Protein AF-A0A1A8UDX9-F1 (afdb_monomer)

Foldseek 3Di:
DLVCLVVVVADPVHEAEAEADDPPGDDCPPDPPPDDPVSVCRRCPNYHYDDDDPADPDQAQDPVRHGSVRVVVD

Solvent-accessible surface area (backbone atoms only — not comparable to full-atom values): 4880 Å² total; per-residue (Å²): 86,57,65,36,41,78,67,67,61,44,52,101,89,50,86,52,76,42,81,53,61,70,92,67,61,80,72,79,58,101,64,76,64,101,51,54,71,65,49,36,50,59,34,49,55,88,48,45,73,49,69,86,72,96,63,71,91,59,91,52,60,49,96,85,68,42,28,52,65,62,60,71,77,108

Secondary structure (DSSP, 8-state):
-HHHHHTT--STT---EEE--SSS-----SS--S--HHHHHHHHTT-EEE---SS-S-----TTS--HHHHHT-

Mean predicted aligned error: 7.9 Å

Organism: Nothobranchius furzeri (NCBI:txid105023)

Nearest PDB structures (foldseek):
  4mrm-assembly1_B  TM=8.047E-01  e=6.596E-03  Homo sapiens

Sequence (74 aa):
LCCAYRLNLFGPRYQWIFAAGGTAGWRLGWQPSHCSAHNLLMAADGSFRLQARDFSTRNTPGVSGRTPHDFQES

pLDDT: mean 82.87, std 14.51, range [46.53, 95.81]

Radius of gyration: 18.49 Å; Cα contacts (8 Å, |Δi|>4): 70; chains: 1; bounding box: 40×25×48 Å

Structure (mmCIF, N/CA/C/O backbone):
data_AF-A0A1A8UDX9-F1
#
_entry.id   AF-A0A1A8UDX9-F1
#
loop_
_atom_site.group_PDB
_atom_site.id
_atom_site.type_symbol
_atom_site.label_atom_id
_atom_site.label_alt_id
_atom_site.label_comp_id
_atom_site.label_asym_id
_atom_site.label_entity_id
_atom_site.label_seq_id
_atom_site.pdbx_PDB_ins_code
_atom_site.Cartn_x
_atom_site.Cartn_y
_atom_site.Cartn_z
_atom_site.occupancy
_atom_site.B_iso_or_equiv
_atom_site.auth_seq_id
_atom_site.auth_comp_id
_atom_site.auth_asym_id
_atom_site.auth_atom_id
_atom_site.pdbx_PDB_model_num
ATOM 1 N N . LEU A 1 1 ? -3.747 8.045 14.087 1.00 84.50 1 LEU A N 1
ATOM 2 C CA . LEU A 1 1 ? -3.951 6.783 14.842 1.00 84.50 1 LEU A CA 1
ATOM 3 C C . LEU A 1 1 ? -4.190 6.989 16.339 1.00 84.50 1 LEU A C 1
ATOM 5 O O . LEU A 1 1 ? -5.111 6.375 16.848 1.00 84.50 1 LEU A O 1
ATOM 9 N N . CYS A 1 2 ? -3.476 7.882 17.041 1.00 87.56 2 CYS A N 1
ATOM 10 C CA . CYS A 1 2 ? -3.744 8.137 18.471 1.00 87.56 2 CYS A CA 1
ATOM 11 C C . CYS A 1 2 ? -5.217 8.488 18.780 1.00 87.56 2 CYS A C 1
ATOM 13 O O . CYS A 1 2 ? -5.818 7.903 19.677 1.00 87.56 2 CYS A O 1
ATOM 15 N N . CYS A 1 3 ? -5.839 9.385 18.006 1.00 89.12 3 CYS A N 1
ATOM 16 C CA . CYS A 1 3 ? -7.260 9.708 18.187 1.00 89.12 3 CYS A CA 1
ATOM 17 C C . CYS A 1 3 ? -8.179 8.516 17.883 1.00 89.12 3 CYS A C 1
ATOM 19 O O . CYS A 1 3 ? -9.150 8.311 18.595 1.00 89.12 3 CYS A O 1
ATOM 21 N N . ALA A 1 4 ? -7.849 7.702 16.875 1.00 91.31 4 ALA A N 1
ATOM 22 C CA . ALA A 1 4 ? -8.610 6.494 16.556 1.00 91.31 4 ALA A CA 1
ATOM 23 C C . ALA A 1 4 ? -8.588 5.490 17.720 1.00 91.31 4 ALA A C 1
ATOM 25 O O . ALA A 1 4 ? -9.631 4.943 18.062 1.00 91.31 4 ALA A O 1
ATOM 26 N N . TYR A 1 5 ? -7.438 5.326 18.386 1.00 91.50 5 TYR A N 1
ATOM 27 C CA . TYR A 1 5 ? -7.341 4.542 19.619 1.00 91.50 5 TYR A CA 1
ATOM 28 C C . TYR A 1 5 ? -8.251 5.106 20.721 1.00 91.50 5 TYR A C 1
ATOM 30 O O . TYR A 1 5 ? -9.060 4.380 21.287 1.00 91.50 5 TYR A O 1
ATOM 38 N N . ARG A 1 6 ? -8.181 6.420 20.988 1.00 92.44 6 ARG A N 1
ATOM 39 C CA . ARG A 1 6 ? -9.005 7.081 22.024 1.00 92.44 6 ARG A CA 1
ATOM 40 C C . ARG A 1 6 ? -10.512 6.992 21.763 1.00 92.44 6 ARG A C 1
ATOM 42 O O . ARG A 1 6 ? -11.287 7.039 22.709 1.00 92.44 6 ARG A O 1
ATOM 49 N N . LEU A 1 7 ? -10.911 6.875 20.500 1.00 94.62 7 LEU A N 1
ATOM 50 C CA . LEU A 1 7 ? -12.304 6.752 20.070 1.00 94.62 7 LEU A CA 1
ATOM 51 C C . LEU A 1 7 ? -12.745 5.288 19.864 1.00 94.62 7 LEU A C 1
ATOM 53 O O . LEU A 1 7 ? -13.857 5.065 19.397 1.00 94.62 7 LEU A O 1
ATOM 57 N N . ASN A 1 8 ? -11.903 4.296 20.193 1.00 94.25 8 ASN A N 1
ATOM 58 C CA . ASN A 1 8 ? -12.164 2.866 19.960 1.00 94.25 8 ASN A CA 1
ATOM 59 C C . ASN A 1 8 ? -12.530 2.527 18.498 1.00 94.25 8 ASN A C 1
ATOM 61 O O . ASN A 1 8 ? -13.371 1.671 18.223 1.00 94.25 8 ASN A O 1
ATOM 65 N N . LEU A 1 9 ? -11.874 3.197 17.546 1.00 94.62 9 LEU A N 1
ATOM 66 C CA . LEU A 1 9 ? -12.042 2.993 16.103 1.00 94.62 9 LEU A CA 1
ATOM 67 C C . LEU A 1 9 ? -10.979 2.023 15.554 1.00 94.62 9 LEU A C 1
ATOM 69 O O . LEU A 1 9 ? -10.231 2.354 14.637 1.00 94.62 9 LEU A O 1
ATOM 73 N N . PHE A 1 10 ? -10.839 0.847 16.165 1.00 93.31 10 PHE A N 1
ATOM 74 C CA . PHE A 1 10 ? -9.878 -0.186 15.760 1.00 93.31 10 PHE A CA 1
ATOM 75 C C . PHE A 1 10 ? -10.397 -1.595 16.092 1.00 93.31 10 PHE A C 1
ATOM 77 O O . PHE A 1 10 ? -11.416 -1.744 16.768 1.00 93.31 10 PHE A O 1
ATOM 84 N N . GLY A 1 11 ? -9.718 -2.632 15.595 1.00 92.31 11 GLY A N 1
ATOM 85 C CA . GLY A 1 11 ? -10.129 -4.031 15.748 1.00 92.31 11 GLY A CA 1
ATOM 86 C C . GLY A 1 11 ? -10.973 -4.550 14.573 1.00 92.31 11 GLY A C 1
ATOM 87 O O . GLY A 1 11 ? -11.058 -3.895 13.535 1.00 92.31 11 GLY A O 1
ATOM 88 N N . PRO A 1 12 ? -11.642 -5.709 14.713 1.00 93.88 12 PRO A N 1
ATOM 89 C CA . PRO A 1 12 ? -12.169 -6.493 13.585 1.00 93.88 12 PRO A CA 1
ATOM 90 C C . PRO A 1 12 ? -13.313 -5.828 12.802 1.00 93.88 12 PRO A C 1
ATOM 92 O O . PRO A 1 12 ? -13.753 -6.353 11.785 1.00 93.88 12 PRO A O 1
ATOM 95 N N . ARG A 1 13 ? -13.826 -4.689 13.280 1.00 95.81 13 ARG A N 1
ATOM 96 C CA . ARG A 1 13 ? -14.919 -3.933 12.650 1.00 95.81 13 ARG A CA 1
ATOM 97 C C . ARG A 1 13 ? -14.435 -2.741 11.819 1.00 95.81 13 ARG A C 1
ATOM 99 O O . ARG A 1 13 ? -15.265 -2.093 11.189 1.00 95.81 13 ARG A O 1
ATOM 106 N N . TYR A 1 14 ? -13.135 -2.438 11.829 1.00 94.94 14 TYR A N 1
ATOM 107 C CA . TYR A 1 14 ? -12.564 -1.264 11.169 1.00 94.94 14 TYR A CA 1
ATOM 108 C C . TYR A 1 14 ? -11.402 -1.665 10.263 1.00 94.94 14 TYR A C 1
ATOM 110 O O . TYR A 1 14 ? -10.488 -2.356 10.700 1.00 94.94 14 TYR A O 1
ATOM 118 N N . GLN A 1 15 ? -11.414 -1.182 9.017 1.00 94.50 15 GLN A N 1
ATOM 119 C CA . GLN A 1 15 ? -10.319 -1.388 8.073 1.00 94.50 15 GLN A CA 1
ATOM 120 C C . GLN A 1 15 ? -9.617 -0.067 7.775 1.00 94.50 15 GLN A C 1
ATOM 122 O O . GLN A 1 15 ? -10.212 0.865 7.234 1.00 94.50 15 GLN A O 1
ATOM 127 N N . TRP A 1 16 ? -8.323 -0.012 8.078 1.00 91.25 16 TRP A N 1
ATOM 128 C CA . TRP A 1 16 ? -7.467 1.113 7.724 1.00 91.25 16 TRP A CA 1
ATOM 129 C C . TRP A 1 16 ? -6.733 0.825 6.415 1.00 91.25 16 TRP A C 1
ATOM 131 O O . TRP A 1 16 ? -6.177 -0.261 6.233 1.00 91.25 16 TRP A O 1
ATOM 141 N N . ILE A 1 17 ? -6.719 1.806 5.514 1.00 90.06 17 ILE A N 1
ATOM 142 C CA . ILE A 1 17 ? -5.929 1.792 4.282 1.00 90.06 17 ILE A CA 1
ATOM 143 C C . ILE A 1 17 ? -5.121 3.087 4.258 1.00 90.06 17 ILE A C 1
ATOM 145 O O . ILE A 1 17 ? -5.683 4.180 4.213 1.00 90.06 17 ILE A O 1
ATOM 149 N N . PHE A 1 18 ? -3.799 2.968 4.314 1.00 84.56 18 PHE A N 1
ATOM 150 C CA . PHE A 1 18 ? -2.882 4.100 4.296 1.00 84.56 18 PHE A CA 1
ATOM 151 C C . PHE A 1 18 ? -2.206 4.211 2.933 1.00 84.56 18 PHE A C 1
ATOM 153 O O . PHE A 1 18 ? -1.631 3.240 2.439 1.00 84.56 18 PHE A O 1
ATOM 160 N N . ALA A 1 19 ? -2.206 5.410 2.352 1.00 80.50 19 ALA A N 1
ATOM 161 C CA . ALA A 1 19 ? -1.295 5.729 1.263 1.00 80.50 19 ALA A CA 1
ATOM 162 C C . ALA A 1 19 ? 0.134 5.782 1.826 1.00 80.50 19 ALA A C 1
ATOM 164 O O . ALA A 1 19 ? 0.418 6.551 2.751 1.00 80.50 19 ALA A O 1
ATOM 165 N N . ALA A 1 20 ? 1.037 4.949 1.313 1.00 68.69 20 ALA A N 1
ATOM 166 C CA . ALA A 1 20 ? 2.448 5.097 1.624 1.00 68.69 20 ALA A CA 1
ATOM 167 C C . ALA A 1 20 ? 3.000 6.293 0.852 1.00 68.69 20 ALA A C 1
ATOM 169 O O . ALA A 1 20 ? 2.987 6.307 -0.376 1.00 68.69 20 ALA A O 1
ATOM 170 N N . GLY A 1 21 ? 3.509 7.284 1.576 1.00 56.38 21 GLY A N 1
ATOM 171 C CA . GLY A 1 21 ? 4.420 8.262 1.001 1.00 56.38 21 GLY A CA 1
ATOM 172 C C . GLY A 1 21 ? 5.841 7.733 1.133 1.00 56.38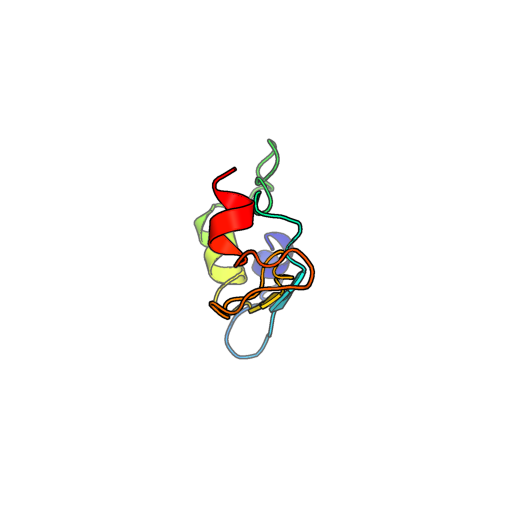 21 GLY A C 1
ATOM 173 O O . GLY A 1 21 ? 6.335 7.686 2.253 1.00 56.38 21 GLY A O 1
ATOM 174 N N . GLY A 1 22 ? 6.459 7.332 0.019 1.00 53.25 22 GLY A N 1
ATOM 175 C CA . GLY A 1 22 ? 7.892 7.031 -0.094 1.00 53.25 22 GLY A CA 1
ATOM 176 C C . GLY A 1 22 ? 8.476 5.970 0.855 1.00 53.25 22 GLY A C 1
ATOM 177 O O . GLY A 1 22 ? 7.834 5.444 1.764 1.00 53.25 22 GLY A O 1
ATOM 178 N N . THR A 1 23 ? 9.750 5.649 0.634 1.00 48.41 23 THR A N 1
ATOM 179 C CA . THR A 1 23 ? 10.541 4.684 1.424 1.00 48.41 23 THR A CA 1
ATOM 180 C C . THR A 1 23 ? 10.766 5.125 2.874 1.00 48.41 23 THR A C 1
ATOM 182 O O . THR A 1 23 ? 10.984 4.297 3.758 1.00 48.41 23 THR A O 1
ATOM 185 N N . ALA A 1 24 ? 10.638 6.421 3.156 1.00 52.22 24 ALA A N 1
ATOM 186 C CA . ALA A 1 24 ? 10.644 6.974 4.501 1.00 52.22 24 ALA A CA 1
ATOM 187 C C . ALA A 1 24 ? 9.226 6.927 5.085 1.00 52.22 24 ALA A C 1
ATOM 189 O O . ALA A 1 24 ? 8.533 7.942 5.161 1.00 52.22 24 ALA A O 1
ATOM 190 N N . GLY A 1 25 ? 8.797 5.727 5.492 1.00 55.28 25 GLY A N 1
ATOM 191 C CA . GLY A 1 25 ? 7.565 5.541 6.254 1.00 55.28 25 GLY A CA 1
ATOM 192 C C . GLY A 1 25 ? 7.443 6.615 7.335 1.00 55.28 25 GLY A C 1
ATOM 193 O O . GLY A 1 25 ? 8.432 6.925 7.993 1.00 55.28 25 GLY A O 1
ATOM 194 N N . TRP A 1 26 ? 6.250 7.208 7.444 1.00 54.38 26 TRP A N 1
ATOM 195 C CA . TRP A 1 26 ? 5.921 8.350 8.297 1.00 54.38 26 TRP A CA 1
ATOM 196 C C . TRP A 1 26 ? 6.796 8.379 9.554 1.00 54.38 26 TRP A C 1
ATOM 198 O O . TRP A 1 26 ? 6.573 7.610 10.492 1.00 54.38 26 TRP A O 1
ATOM 208 N N . ARG A 1 27 ? 7.817 9.248 9.569 1.00 54.16 27 ARG A N 1
ATOM 209 C CA . ARG A 1 27 ? 8.542 9.549 10.802 1.00 54.16 27 ARG A CA 1
ATOM 210 C C . ARG A 1 27 ? 7.500 10.137 11.736 1.00 54.16 27 ARG A C 1
ATOM 212 O O . ARG A 1 27 ? 6.964 11.204 11.449 1.00 54.16 27 ARG A O 1
ATOM 219 N N . LEU A 1 28 ? 7.172 9.410 12.804 1.00 53.50 28 LEU A N 1
ATOM 220 C CA . LEU A 1 28 ? 6.386 9.939 13.911 1.00 53.50 28 LEU A CA 1
ATOM 221 C C . LEU A 1 28 ? 7.087 11.230 14.341 1.00 53.50 28 LEU A C 1
ATOM 223 O O . LEU A 1 28 ? 8.189 11.187 14.885 1.00 53.50 28 LEU A O 1
ATOM 227 N N . GLY A 1 29 ? 6.508 12.366 13.947 1.00 47.47 29 GLY A N 1
ATOM 228 C CA . GLY A 1 29 ? 7.078 13.684 14.164 1.00 47.47 29 GLY A CA 1
ATOM 229 C C . GLY A 1 29 ? 7.379 13.910 15.640 1.00 47.47 29 GLY A C 1
ATOM 230 O O . GLY A 1 29 ? 6.796 13.279 16.520 1.00 47.47 29 GLY A O 1
ATOM 231 N N . TRP A 1 30 ? 8.302 14.832 15.886 1.00 46.53 30 TRP A N 1
ATOM 232 C CA . TRP A 1 30 ? 9.021 15.087 17.138 1.00 46.53 30 TRP A CA 1
ATOM 233 C C . TRP A 1 30 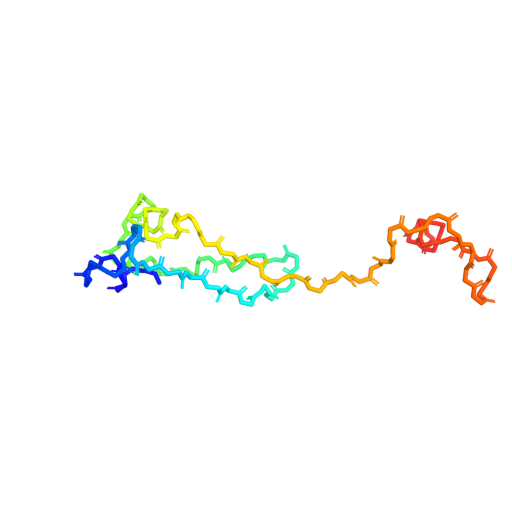? 8.171 15.583 18.326 1.00 46.53 30 TRP A C 1
ATOM 235 O O . TRP A 1 30 ? 8.699 16.069 19.321 1.00 46.53 30 TRP A O 1
ATOM 245 N N . GLN A 1 31 ? 6.853 15.432 18.254 1.00 54.84 31 GLN A N 1
ATOM 246 C CA . GLN A 1 31 ? 5.950 15.569 19.385 1.00 54.84 31 GLN A CA 1
ATOM 247 C C . GLN A 1 31 ? 5.075 14.318 19.425 1.00 54.84 31 GLN A C 1
ATOM 249 O O . GLN A 1 31 ? 4.150 14.200 18.614 1.00 54.84 31 GLN A O 1
ATOM 254 N N . PRO A 1 32 ? 5.341 13.360 20.332 1.00 58.84 32 PRO A N 1
ATOM 255 C CA . PRO A 1 32 ? 4.426 12.254 20.510 1.00 58.84 32 PRO A CA 1
ATOM 256 C C . PRO A 1 32 ? 3.095 12.862 20.948 1.00 58.84 32 PRO A C 1
ATOM 258 O O . PRO A 1 32 ? 2.969 13.390 22.053 1.00 58.84 32 PRO A O 1
ATOM 261 N N . SER A 1 33 ? 2.078 12.790 20.081 1.00 62.94 33 SER A N 1
ATOM 262 C CA . SER A 1 33 ? 0.685 12.811 20.535 1.00 62.94 33 SER A CA 1
ATOM 263 C C . SER A 1 33 ? 0.637 11.953 21.796 1.00 62.94 33 SER A C 1
ATOM 265 O O . SER A 1 33 ? 1.199 10.868 21.711 1.00 62.94 33 SER A O 1
ATOM 267 N N . HIS A 1 34 ? 0.069 12.423 22.916 1.00 72.44 34 HIS A N 1
ATOM 268 C CA . HIS A 1 34 ? 0.016 11.751 24.233 1.00 72.44 34 HIS A CA 1
ATOM 269 C C . HIS A 1 34 ? -0.559 10.309 24.181 1.00 72.44 34 HIS A C 1
ATOM 271 O O . HIS A 1 34 ? -1.631 10.010 24.710 1.00 72.44 34 HIS A O 1
ATOM 277 N N . CYS A 1 35 ? 0.130 9.419 23.492 1.00 76.56 35 CYS A N 1
ATOM 278 C CA . CYS A 1 35 ? -0.197 8.066 23.108 1.00 76.56 35 CYS A CA 1
ATOM 279 C C . CYS A 1 35 ? 1.127 7.326 23.071 1.00 76.56 35 CYS A C 1
ATOM 281 O O . CYS A 1 35 ? 2.079 7.746 22.413 1.00 76.56 35 CYS A O 1
ATOM 283 N N . SER A 1 36 ? 1.166 6.209 23.780 1.00 86.00 36 SER A N 1
ATOM 284 C CA . SER A 1 36 ? 2.293 5.297 23.726 1.00 86.00 36 SER A CA 1
ATOM 285 C C . SER A 1 36 ? 2.419 4.687 22.327 1.00 86.00 36 SER A C 1
ATOM 287 O O . SER A 1 36 ? 1.441 4.585 21.578 1.00 86.00 36 SER A O 1
ATOM 289 N N . ALA A 1 37 ? 3.622 4.212 21.996 1.00 84.38 37 ALA A N 1
ATOM 290 C CA . ALA A 1 37 ? 3.842 3.402 20.801 1.00 84.38 37 ALA A CA 1
ATOM 291 C C . ALA A 1 37 ? 2.898 2.184 20.766 1.00 84.38 37 ALA A C 1
ATOM 293 O O . ALA A 1 37 ? 2.361 1.854 19.715 1.00 84.38 37 ALA A O 1
ATOM 294 N N . HIS A 1 38 ? 2.617 1.583 21.926 1.00 87.81 38 HIS A N 1
ATOM 295 C CA . HIS A 1 38 ? 1.677 0.470 22.057 1.00 87.81 38 HIS A CA 1
ATOM 296 C C . HIS A 1 38 ? 0.262 0.822 21.564 1.00 87.81 38 HIS A C 1
ATOM 298 O O . HIS A 1 38 ? -0.290 0.100 20.739 1.00 87.81 38 HIS A O 1
ATOM 304 N N . ASN A 1 39 ? -0.298 1.964 21.980 1.00 90.00 39 ASN A N 1
ATOM 305 C CA . ASN A 1 39 ? -1.634 2.399 21.545 1.00 90.00 39 ASN A CA 1
ATOM 306 C C . ASN A 1 39 ? -1.690 2.647 20.030 1.00 90.00 39 ASN A C 1
ATOM 308 O O . ASN A 1 39 ? -2.701 2.380 19.380 1.00 90.00 39 ASN A O 1
ATOM 312 N N . LEU A 1 40 ? -0.600 3.173 19.461 1.00 87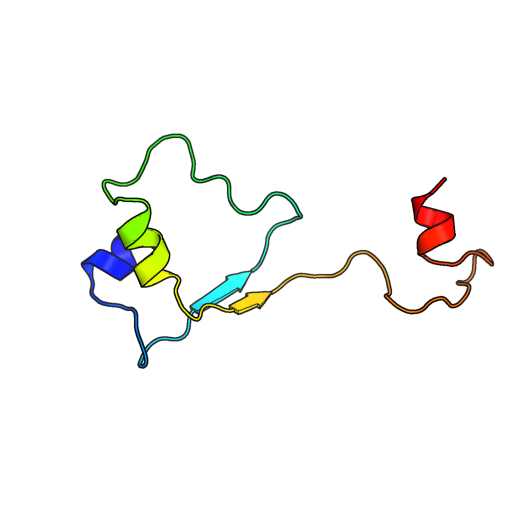.44 40 LEU A N 1
ATOM 313 C CA . LEU A 1 40 ? -0.492 3.384 18.020 1.00 87.44 40 LEU A CA 1
ATOM 314 C C . LEU A 1 40 ? -0.459 2.058 17.256 1.00 87.44 40 LEU A C 1
ATOM 316 O O . LEU A 1 40 ? -1.154 1.949 16.250 1.00 87.44 40 LEU A O 1
ATOM 320 N N . LEU A 1 41 ? 0.307 1.072 17.736 1.00 88.06 41 LEU A N 1
ATOM 321 C CA . LEU A 1 41 ? 0.381 -0.260 17.128 1.00 88.06 41 LEU A CA 1
ATOM 322 C C . LEU A 1 41 ? -0.967 -0.982 17.205 1.00 88.06 41 LEU A C 1
ATOM 324 O O . LEU A 1 41 ? -1.433 -1.477 16.187 1.00 88.06 41 LEU A O 1
ATOM 328 N N . MET A 1 42 ? -1.636 -0.946 18.361 1.00 91.00 42 MET A N 1
ATOM 329 C CA . MET A 1 42 ? -2.978 -1.519 18.540 1.00 91.00 42 MET A CA 1
ATOM 330 C C . MET A 1 42 ? -3.998 -0.931 17.558 1.00 91.00 42 MET A C 1
ATOM 332 O O . MET A 1 42 ? -4.774 -1.660 16.951 1.00 91.00 42 MET A O 1
ATOM 336 N N . ALA A 1 43 ? -3.993 0.392 17.368 1.00 91.88 43 ALA A N 1
ATOM 337 C CA . ALA A 1 43 ? -4.916 1.036 16.435 1.00 91.88 43 ALA A CA 1
ATOM 338 C C . ALA A 1 43 ? -4.550 0.832 14.955 1.00 91.88 43 ALA A C 1
ATOM 340 O O . ALA A 1 43 ? -5.410 0.998 14.092 1.00 91.88 43 ALA A O 1
ATOM 341 N N . ALA A 1 44 ? -3.285 0.529 14.655 1.00 89.94 44 ALA A N 1
ATOM 342 C CA . ALA A 1 44 ? -2.792 0.271 13.303 1.00 89.94 44 ALA A CA 1
ATOM 343 C C . ALA A 1 44 ? -2.877 -1.203 12.889 1.00 89.94 44 ALA A C 1
ATOM 345 O O . ALA A 1 44 ? -2.608 -1.511 11.723 1.00 89.94 44 ALA A O 1
ATOM 34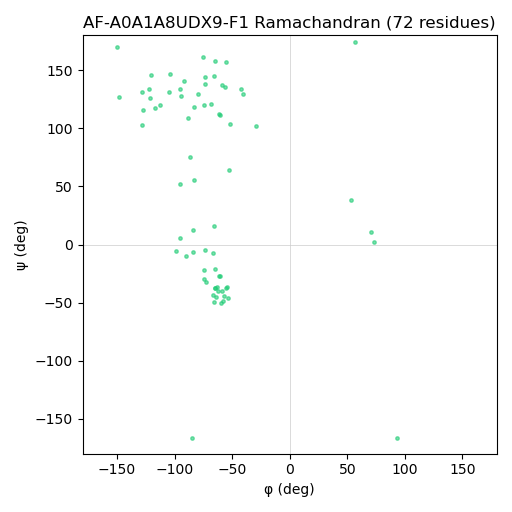6 N N . ASP A 1 45 ? -3.176 -2.099 13.829 1.00 90.38 45 ASP A N 1
ATOM 347 C CA . ASP A 1 45 ? -3.185 -3.533 13.584 1.00 90.38 45 ASP A CA 1
ATOM 348 C C . ASP A 1 45 ? -4.176 -3.901 12.469 1.00 90.38 45 ASP A C 1
ATOM 350 O O . ASP A 1 45 ? -5.266 -3.332 12.363 1.00 90.38 45 ASP A O 1
ATOM 354 N N . GLY A 1 46 ? -3.752 -4.796 11.576 1.00 89.62 46 GLY A N 1
ATOM 355 C CA . GLY A 1 46 ? -4.526 -5.186 10.391 1.00 89.62 46 GLY A CA 1
ATOM 356 C C . GLY A 1 46 ? -4.653 -4.121 9.287 1.00 89.62 46 GLY A C 1
ATOM 357 O O . GLY A 1 46 ? -5.441 -4.296 8.355 1.00 89.62 46 GLY A O 1
ATOM 358 N N . SER A 1 47 ? -3.909 -3.011 9.348 1.00 90.25 47 SER A N 1
ATOM 359 C CA . SER A 1 47 ? -3.962 -1.976 8.305 1.00 90.25 47 SER A CA 1
ATOM 360 C C . SER A 1 47 ? -3.264 -2.375 6.999 1.00 90.25 47 S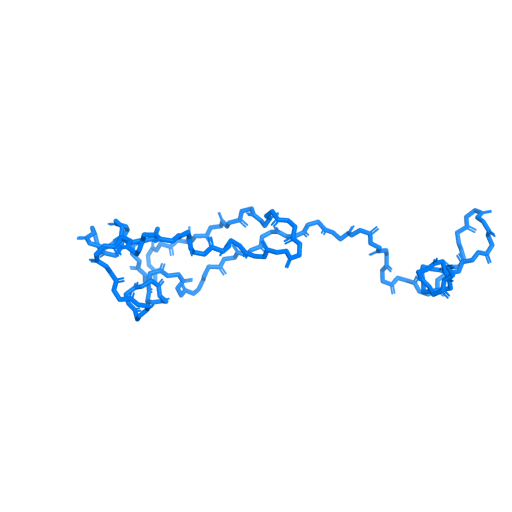ER A C 1
ATOM 362 O O . SER A 1 47 ? -2.201 -2.997 6.993 1.00 90.25 47 SER A O 1
ATOM 364 N N . PHE A 1 48 ? -3.830 -1.943 5.869 1.00 88.94 48 PHE A N 1
ATOM 365 C CA . PHE A 1 48 ? -3.187 -2.052 4.561 1.00 88.94 48 PHE A CA 1
ATOM 366 C C . PHE A 1 48 ? -2.384 -0.798 4.249 1.00 88.94 48 PHE A C 1
ATOM 368 O O . PHE A 1 48 ? -2.828 0.326 4.488 1.00 88.94 48 PHE A O 1
ATOM 375 N N . ARG A 1 49 ? -1.212 -0.985 3.643 1.00 84.38 49 ARG A N 1
ATOM 376 C CA . ARG A 1 49 ? -0.378 0.108 3.149 1.00 84.38 49 ARG A CA 1
ATOM 377 C C . ARG A 1 49 ? -0.233 -0.002 1.635 1.00 84.38 49 ARG A C 1
ATOM 379 O O . ARG A 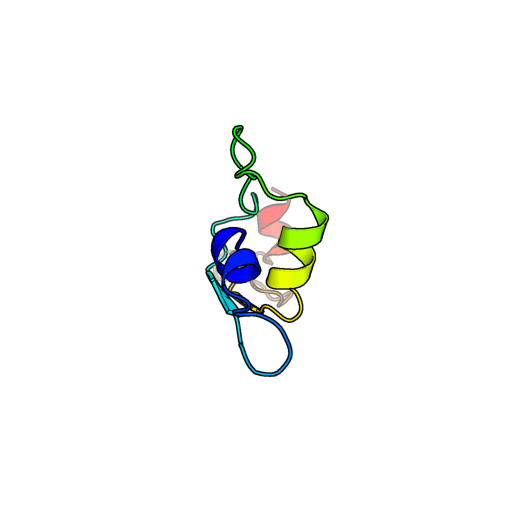1 49 ? 0.341 -0.967 1.138 1.00 84.38 49 ARG A O 1
ATOM 386 N N . LEU A 1 50 ? -0.723 1.002 0.916 1.00 84.62 50 LEU A N 1
ATOM 387 C CA . LEU A 1 50 ? -0.611 1.091 -0.538 1.00 84.62 50 LEU A CA 1
ATOM 388 C C . LEU A 1 50 ? 0.748 1.684 -0.905 1.00 84.62 50 LEU A C 1
ATOM 390 O O . LEU A 1 50 ? 1.030 2.815 -0.526 1.00 84.62 50 LEU A O 1
ATOM 394 N N . GLN A 1 51 ? 1.579 0.936 -1.628 1.00 81.38 51 GLN A N 1
ATOM 395 C CA . GLN A 1 51 ? 2.886 1.388 -2.113 1.00 81.38 51 GLN A CA 1
ATOM 396 C C . GLN A 1 51 ? 2.916 1.298 -3.636 1.00 81.38 51 GLN A C 1
ATOM 398 O O . GLN A 1 51 ? 2.643 0.233 -4.194 1.00 81.38 51 GLN A O 1
ATOM 403 N N . ALA A 1 52 ? 3.258 2.403 -4.298 1.00 80.50 52 ALA A N 1
ATOM 404 C CA . ALA A 1 52 ? 3.669 2.357 -5.693 1.00 80.50 52 ALA A CA 1
ATOM 405 C C . ALA A 1 52 ? 5.083 1.771 -5.756 1.00 80.50 52 ALA A C 1
ATOM 407 O O . ALA A 1 52 ? 5.922 2.071 -4.906 1.00 80.50 52 ALA A O 1
ATOM 408 N N . ARG A 1 53 ? 5.326 0.894 -6.728 1.00 81.88 53 ARG A N 1
ATOM 409 C CA . ARG A 1 53 ? 6.660 0.351 -6.974 1.00 81.88 53 ARG A CA 1
ATOM 410 C C . ARG A 1 53 ? 7.326 1.200 -8.040 1.00 81.88 53 ARG A C 1
ATOM 412 O O . ARG A 1 53 ? 6.754 1.360 -9.114 1.00 81.88 53 ARG A O 1
ATOM 419 N N . ASP A 1 54 ? 8.530 1.665 -7.747 1.00 84.56 54 ASP A N 1
ATOM 420 C CA . ASP A 1 54 ? 9.325 2.432 -8.707 1.00 84.56 54 ASP A CA 1
ATOM 421 C C . ASP A 1 54 ? 9.905 1.524 -9.805 1.00 84.56 54 ASP A C 1
ATOM 423 O O . ASP A 1 54 ? 10.038 1.936 -10.954 1.00 84.56 54 ASP A O 1
ATOM 427 N N . PHE A 1 55 ? 10.176 0.253 -9.477 1.00 88.31 55 PHE A N 1
ATOM 428 C CA . PHE A 1 55 ? 10.745 -0.729 -10.399 1.00 88.31 55 PHE A CA 1
ATOM 429 C C . PHE A 1 55 ? 9.848 -1.955 -10.599 1.00 88.31 55 PHE A C 1
ATOM 431 O O . PHE A 1 55 ? 9.172 -2.444 -9.687 1.00 88.31 55 PHE A O 1
ATOM 438 N N . SER A 1 56 ? 9.884 -2.486 -11.824 1.00 88.31 56 SER A N 1
ATOM 439 C CA . SER A 1 56 ? 9.299 -3.784 -12.164 1.00 88.31 56 SER A CA 1
ATOM 440 C C . SER A 1 56 ? 10.042 -4.917 -11.452 1.00 88.31 56 SER A C 1
ATOM 442 O O . SER A 1 56 ? 11.261 -4.880 -11.321 1.00 88.31 56 SER A O 1
ATOM 444 N N . THR A 1 57 ? 9.323 -5.970 -11.057 1.00 89.75 57 THR A N 1
ATOM 445 C CA . THR A 1 57 ? 9.927 -7.205 -10.525 1.00 89.75 57 THR A CA 1
ATOM 446 C C . THR A 1 57 ? 10.367 -8.183 -11.607 1.00 89.75 57 THR A C 1
ATOM 448 O O . THR A 1 57 ? 10.930 -9.232 -11.297 1.00 89.75 57 THR A O 1
ATOM 451 N N . ARG A 1 58 ? 10.056 -7.905 -12.876 1.00 92.25 58 ARG A N 1
ATOM 452 C CA . ARG A 1 58 ? 10.428 -8.788 -13.981 1.00 92.25 58 ARG A CA 1
ATOM 453 C C . ARG A 1 58 ? 11.887 -8.567 -14.342 1.00 92.25 58 ARG A C 1
ATOM 455 O O . ARG A 1 58 ? 12.286 -7.442 -14.630 1.00 92.25 58 ARG A O 1
ATOM 462 N N . ASN A 1 59 ? 12.641 -9.659 -14.422 1.00 90.38 59 ASN A N 1
ATOM 463 C CA . ASN A 1 59 ? 14.019 -9.640 -14.894 1.00 90.38 59 ASN A CA 1
ATOM 464 C C . ASN A 1 59 ? 14.085 -9.678 -16.431 1.00 90.38 59 ASN A C 1
ATOM 466 O O . ASN A 1 59 ? 14.641 -10.598 -17.025 1.00 90.38 59 ASN A O 1
ATOM 470 N N . THR A 1 60 ? 13.421 -8.723 -17.079 1.00 95.31 60 THR A N 1
A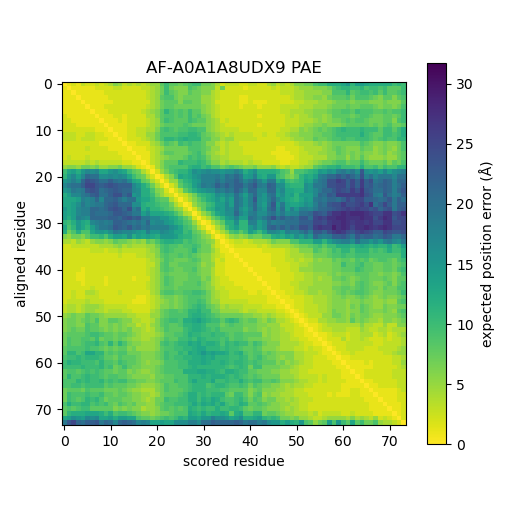TOM 471 C CA . THR A 1 60 ? 13.342 -8.624 -18.542 1.00 95.31 60 THR A CA 1
ATOM 472 C C . THR A 1 60 ? 13.882 -7.272 -18.994 1.00 95.31 60 THR A C 1
ATOM 474 O O . THR A 1 60 ? 13.472 -6.263 -18.410 1.00 95.31 60 THR A O 1
ATOM 477 N N . PRO A 1 61 ? 14.749 -7.223 -20.022 1.00 94.81 61 PRO A N 1
ATOM 478 C CA . PRO A 1 61 ? 15.261 -5.970 -20.562 1.00 94.81 61 PRO A CA 1
ATOM 479 C C . PRO A 1 61 ? 14.158 -5.007 -21.009 1.00 94.81 61 PRO A C 1
ATOM 481 O O . PRO A 1 61 ? 13.193 -5.414 -21.660 1.00 94.81 61 PRO A O 1
ATOM 484 N N . GLY A 1 62 ? 14.311 -3.729 -20.658 1.00 92.19 62 GLY A N 1
ATOM 485 C CA . GLY A 1 62 ? 13.476 -2.643 -21.172 1.00 92.19 62 GLY A CA 1
ATOM 486 C C . GL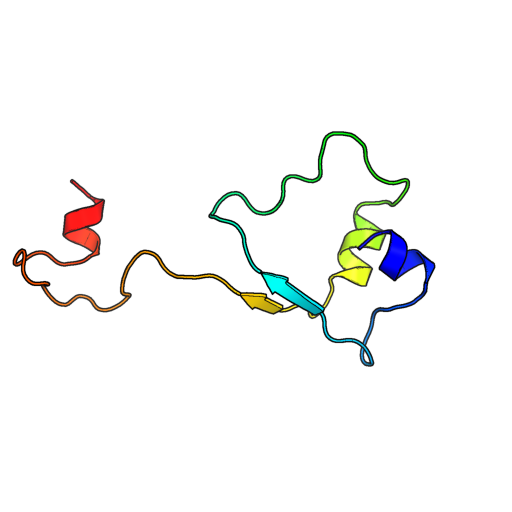Y A 1 62 ? 13.971 -2.104 -22.519 1.00 92.19 62 GLY A C 1
ATOM 487 O O . GLY A 1 62 ? 14.848 -2.680 -23.158 1.00 92.19 62 GLY A O 1
ATOM 488 N N . VAL A 1 63 ? 13.455 -0.940 -22.928 1.00 94.94 63 VAL A N 1
ATOM 489 C CA . VAL A 1 63 ? 13.864 -0.253 -24.176 1.00 94.94 63 VAL A CA 1
ATOM 490 C C . VAL A 1 63 ? 15.353 0.117 -24.178 1.00 94.94 63 VAL A C 1
ATOM 492 O O . VAL A 1 63 ? 15.979 0.166 -25.229 1.00 94.94 63 VAL A O 1
ATOM 495 N N . SER A 1 64 ? 15.947 0.318 -23.000 1.00 93.69 64 SER A N 1
ATOM 496 C CA . SER A 1 64 ? 17.388 0.540 -22.838 1.00 93.69 64 SER A CA 1
ATOM 497 C C . SER A 1 64 ? 18.238 -0.726 -23.025 1.00 93.69 64 SER A C 1
ATOM 499 O O . SER A 1 64 ? 19.458 -0.644 -22.930 1.00 93.69 64 SER A O 1
ATOM 501 N N . GLY A 1 65 ? 17.626 -1.901 -23.221 1.00 95.19 65 GLY A N 1
ATOM 502 C CA . GLY A 1 65 ? 18.319 -3.194 -23.245 1.00 95.19 65 GLY A CA 1
ATOM 503 C C . GLY A 1 65 ? 18.786 -3.682 -21.868 1.00 95.19 65 GLY A C 1
ATOM 504 O O . GLY A 1 65 ? 19.390 -4.747 -21.773 1.00 95.19 65 GLY A O 1
ATOM 505 N N . ARG A 1 66 ? 18.491 -2.937 -20.796 1.00 93.81 66 ARG A N 1
ATOM 506 C CA . ARG A 1 66 ? 18.896 -3.244 -19.416 1.00 93.81 66 ARG A CA 1
ATOM 507 C C . ARG A 1 66 ? 17.730 -3.790 -18.605 1.00 93.81 66 ARG A C 1
ATOM 509 O O . ARG A 1 66 ? 16.584 -3.377 -18.816 1.00 93.81 66 ARG A O 1
ATOM 516 N N . THR A 1 67 ? 18.011 -4.690 -17.668 1.00 95.12 67 THR A N 1
ATOM 517 C CA . THR A 1 67 ? 17.017 -5.111 -16.670 1.00 95.12 67 THR A CA 1
ATOM 518 C C . THR A 1 67 ? 16.830 -4.014 -15.608 1.00 95.12 67 THR A C 1
ATOM 520 O O . THR A 1 67 ? 17.699 -3.146 -15.470 1.00 95.12 67 THR A O 1
ATOM 523 N N . PRO A 1 68 ? 15.721 -4.015 -14.837 1.00 93.94 68 PRO A N 1
ATOM 524 C CA . PRO A 1 68 ? 15.548 -3.065 -13.736 1.00 93.94 68 PRO A CA 1
ATOM 525 C C . PRO A 1 68 ? 16.697 -3.107 -12.717 1.00 93.94 68 PRO A C 1
ATOM 527 O O . PRO A 1 68 ? 17.120 -2.059 -12.243 1.00 93.94 68 PRO A O 1
A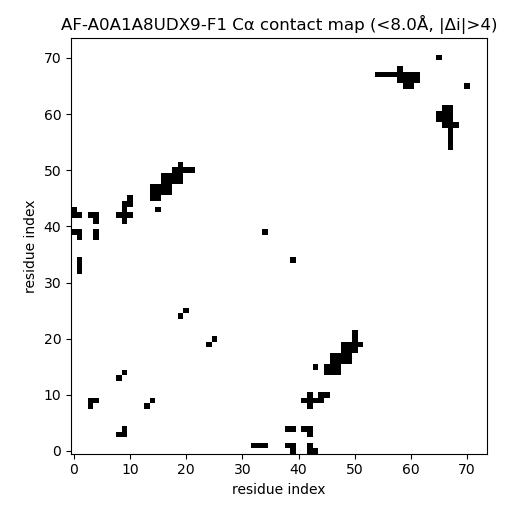TOM 530 N N . HIS A 1 69 ? 17.233 -4.301 -12.433 1.00 91.31 69 HIS A N 1
ATOM 531 C CA . HIS A 1 69 ? 18.371 -4.484 -11.532 1.00 91.31 69 HIS A CA 1
ATOM 532 C C . HIS A 1 69 ? 19.642 -3.851 -12.102 1.00 91.31 69 HIS A C 1
ATOM 534 O O . HIS A 1 69 ? 20.282 -3.053 -11.428 1.00 91.31 69 HIS A O 1
ATOM 540 N N . ASP A 1 70 ? 19.969 -4.135 -13.368 1.00 92.56 70 ASP A N 1
ATOM 541 C CA . ASP A 1 70 ? 21.153 -3.546 -14.000 1.00 92.56 70 ASP A CA 1
ATOM 542 C C . ASP A 1 70 ? 21.075 -2.024 -13.998 1.00 92.56 70 ASP A C 1
ATOM 544 O O . ASP A 1 70 ? 22.088 -1.371 -13.798 1.00 92.56 70 ASP A O 1
ATOM 548 N N . PHE A 1 71 ? 19.896 -1.452 -14.257 1.00 92.06 71 PHE A N 1
ATOM 549 C CA . PHE A 1 71 ? 19.708 -0.004 -14.240 1.00 92.06 71 PHE A CA 1
ATOM 550 C C . PHE A 1 71 ? 19.906 0.600 -12.844 1.00 92.06 71 PHE A C 1
ATOM 552 O O . PHE A 1 71 ? 20.453 1.690 -12.749 1.00 92.06 71 PHE A O 1
ATOM 559 N N . GLN A 1 72 ? 19.478 -0.089 -11.784 1.00 90.31 72 GLN A N 1
ATOM 560 C CA . GLN A 1 72 ? 19.616 0.390 -10.408 1.00 90.31 72 GLN A CA 1
ATOM 561 C C . GLN A 1 72 ? 21.065 0.324 -9.892 1.00 90.31 72 GLN A C 1
ATOM 563 O O . GLN A 1 72 ? 21.461 1.161 -9.087 1.00 90.31 72 GLN A O 1
ATOM 568 N N . GLU A 1 73 ? 21.846 -0.653 -10.352 1.00 88.69 73 GLU A N 1
ATOM 569 C CA . GLU A 1 73 ? 23.245 -0.878 -9.948 1.00 88.69 73 GLU A CA 1
ATOM 570 C C . GLU A 1 73 ? 24.267 -0.020 -10.727 1.00 88.69 73 GLU A C 1
ATOM 572 O O . GLU A 1 73 ? 25.466 -0.295 -10.704 1.00 88.69 73 GLU A O 1
ATOM 577 N N . SER A 1 74 ? 23.830 0.997 -11.472 1.00 79.38 74 SER A N 1
ATOM 578 C CA . SER A 1 74 ? 24.710 1.900 -12.237 1.00 79.38 74 SER A CA 1
ATOM 579 C C . SER A 1 74 ? 24.539 3.349 -11.856 1.00 79.38 74 SER A C 1
ATOM 581 O O . SER A 1 74 ? 25.569 4.053 -11.904 1.00 79.38 74 SER A O 1
#